Protein AF-A0A9X5CQA1-F1 (afdb_monomer_lite)

InterPro domains:
  IPR004255 O-acyltransferase, WSD1-like, N-terminal [PF03007] (6-67)

Radius of gyration: 19.28 Å; chains: 1; bounding box: 43×30×48 Å

pLDDT: mean 86.61, std 14.35, range [45.59, 97.25]

Organism: NCBI:txid304899

Sequence (74 aa):
MTADPLAPLDLAFWNLESAGHPMHLAALGVFTAGSPSAAAHAADLLAARSAAVPGLRMRIRDTWQPLGLRRSLS

Structure (mmCIF, N/CA/C/O backbone):
data_AF-A0A9X5CQA1-F1
#
_entry.id   AF-A0A9X5CQA1-F1
#
loop_
_atom_site.group_PDB
_atom_site.id
_atom_site.type_symbol
_atom_site.label_atom_id
_atom_site.label_alt_id
_atom_site.label_comp_id
_atom_site.label_asym_id
_atom_site.label_entity_id
_atom_site.label_seq_id
_atom_site.pdbx_PDB_ins_code
_atom_site.Cartn_x
_atom_site.Cartn_y
_atom_site.Cartn_z
_atom_site.occupancy
_atom_site.B_iso_or_equiv
_atom_site.auth_seq_id
_atom_site.auth_comp_id
_atom_site.auth_asym_id
_atom_site.auth_atom_id
_atom_site.pdbx_PDB_model_num
ATOM 1 N N . MET A 1 1 ? -17.998 -8.937 -0.040 1.00 60.44 1 MET A N 1
ATOM 2 C CA . MET A 1 1 ? -16.895 -8.773 0.928 1.00 60.44 1 MET A CA 1
ATOM 3 C C . MET A 1 1 ? -17.515 -8.721 2.301 1.00 60.44 1 MET A C 1
ATOM 5 O O . MET A 1 1 ? -18.293 -7.810 2.561 1.00 60.44 1 MET A O 1
ATOM 9 N N . THR A 1 2 ? -17.255 -9.737 3.113 1.00 68.50 2 THR A N 1
ATOM 10 C CA . THR A 1 2 ? -17.568 -9.721 4.542 1.00 68.50 2 THR A CA 1
ATOM 11 C C . THR A 1 2 ? -16.662 -8.696 5.222 1.00 68.50 2 THR A C 1
ATOM 13 O O . THR A 1 2 ? -15.523 -8.503 4.801 1.00 68.50 2 THR A O 1
ATOM 16 N N . ALA A 1 3 ? -17.200 -7.952 6.186 1.00 80.94 3 ALA A N 1
ATOM 17 C CA . ALA A 1 3 ? -16.408 -7.021 6.978 1.00 80.94 3 ALA A CA 1
ATOM 18 C C . ALA A 1 3 ? -15.819 -7.802 8.151 1.00 80.94 3 ALA A C 1
ATOM 20 O O . ALA A 1 3 ? -16.536 -8.118 9.100 1.00 80.94 3 ALA A O 1
ATOM 21 N N . ASP A 1 4 ? -14.539 -8.139 8.048 1.00 87.12 4 ASP A N 1
ATOM 22 C CA . ASP A 1 4 ? -13.836 -8.861 9.099 1.00 87.12 4 ASP A CA 1
ATOM 23 C C . ASP A 1 4 ? -13.282 -7.869 10.136 1.00 87.12 4 ASP A C 1
ATOM 25 O O . ASP A 1 4 ? -12.849 -6.770 9.763 1.00 87.12 4 ASP A O 1
ATOM 29 N N . PRO A 1 5 ? -13.298 -8.211 11.438 1.00 89.25 5 PRO A N 1
ATOM 30 C CA . PRO A 1 5 ? -12.657 -7.393 12.459 1.00 89.25 5 PRO A CA 1
ATOM 31 C C . PRO A 1 5 ? -11.161 -7.224 12.177 1.00 89.25 5 PRO A C 1
ATOM 33 O O . PRO A 1 5 ? -10.495 -8.168 11.751 1.00 89.25 5 PRO A O 1
ATOM 36 N N . LEU A 1 6 ? -10.621 -6.038 12.473 1.00 90.88 6 LEU A N 1
ATOM 37 C CA . LEU A 1 6 ? -9.174 -5.821 12.452 1.00 90.88 6 LEU A CA 1
ATOM 38 C C . LEU A 1 6 ? -8.479 -6.764 13.436 1.00 90.88 6 LEU A C 1
ATOM 40 O O . LEU A 1 6 ? -8.982 -7.003 14.540 1.00 90.88 6 LEU A O 1
ATOM 44 N N . ALA A 1 7 ? -7.294 -7.251 13.061 1.00 92.25 7 ALA A N 1
ATOM 45 C CA . ALA A 1 7 ? -6.443 -7.949 14.009 1.00 92.25 7 ALA A CA 1
ATOM 46 C C . ALA A 1 7 ? -6.110 -7.008 15.186 1.00 92.25 7 ALA A C 1
ATOM 48 O O . ALA A 1 7 ? -6.025 -5.790 14.996 1.00 92.25 7 ALA A O 1
ATOM 49 N N . PRO A 1 8 ? -5.889 -7.533 16.407 1.00 93.25 8 PRO A N 1
ATOM 50 C CA . PRO A 1 8 ? -5.646 -6.694 17.581 1.00 93.25 8 PRO A CA 1
ATOM 51 C C . PRO A 1 8 ? -4.508 -5.680 17.403 1.00 93.25 8 PRO A C 1
ATOM 53 O O . PRO A 1 8 ? -4.600 -4.561 17.901 1.00 93.25 8 PRO A O 1
ATOM 56 N N . LEU A 1 9 ? -3.458 -6.058 16.669 1.00 94.19 9 LEU A N 1
ATOM 57 C CA . LEU A 1 9 ? -2.324 -5.183 16.387 1.00 94.19 9 LEU A CA 1
ATOM 58 C C . LEU A 1 9 ? -2.694 -4.048 15.422 1.00 94.19 9 LEU A C 1
ATOM 60 O O . LEU A 1 9 ? -2.397 -2.893 15.711 1.00 94.19 9 LEU A O 1
ATOM 64 N N . ASP A 1 10 ? -3.392 -4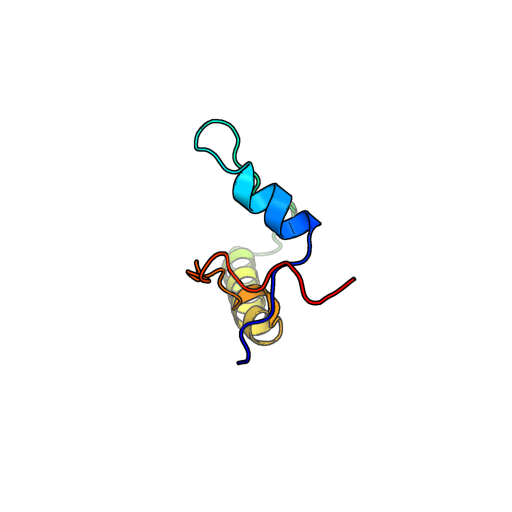.349 14.326 1.00 91.88 10 ASP A N 1
ATOM 65 C CA . ASP A 1 10 ? -3.837 -3.339 13.357 1.00 91.88 10 ASP A CA 1
ATOM 66 C C . ASP A 1 10 ? -4.770 -2.312 14.013 1.00 91.88 10 ASP A C 1
ATOM 68 O O . ASP A 1 10 ? -4.674 -1.113 13.755 1.00 91.88 10 ASP A O 1
ATOM 72 N N . LEU A 1 11 ? -5.635 -2.768 14.927 1.00 92.50 11 LEU A N 1
ATOM 73 C CA . LEU A 1 11 ? -6.490 -1.888 15.721 1.00 92.50 11 LEU A CA 1
ATOM 74 C C . LEU A 1 11 ? -5.677 -0.987 16.665 1.00 92.50 11 LEU A C 1
ATOM 76 O O . LEU A 1 11 ? -6.036 0.174 16.859 1.00 92.50 11 LEU A O 1
ATOM 80 N N . ALA A 1 12 ? -4.593 -1.494 17.257 1.00 93.81 12 ALA A N 1
ATOM 81 C CA . ALA A 1 12 ? -3.705 -0.680 18.085 1.00 93.81 12 ALA A CA 1
ATOM 82 C C . ALA A 1 12 ? -3.031 0.424 17.254 1.00 93.81 12 ALA A C 1
ATOM 84 O O . ALA A 1 12 ? -3.058 1.580 17.667 1.00 93.81 12 ALA A O 1
ATOM 85 N N . PHE A 1 13 ? -2.510 0.094 16.066 1.00 94.12 13 PHE A N 1
ATOM 86 C CA . PHE A 1 13 ? -1.960 1.080 15.128 1.00 94.12 13 PHE A CA 1
ATOM 87 C C . PHE A 1 13 ? -3.002 2.132 14.730 1.00 94.12 13 PHE A C 1
ATOM 89 O O . PHE A 1 13 ? -2.715 3.324 14.790 1.00 94.12 13 PHE A O 1
ATOM 96 N N . TRP A 1 14 ? -4.225 1.706 14.401 1.00 91.56 14 TRP A N 1
ATOM 97 C CA . TRP A 1 14 ? -5.318 2.615 14.044 1.00 91.56 14 TRP A CA 1
ATOM 98 C C . TRP A 1 14 ? -5.675 3.592 15.173 1.00 91.56 14 TRP A C 1
ATOM 100 O O . TRP A 1 14 ? -5.865 4.776 14.923 1.00 91.56 14 TRP A O 1
ATOM 110 N 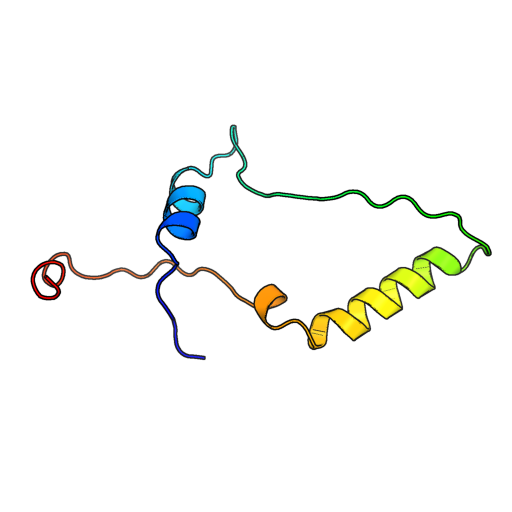N . ASN A 1 15 ? -5.721 3.122 16.424 1.00 92.50 15 ASN A N 1
ATOM 111 C CA . ASN A 1 15 ? -6.041 3.970 17.579 1.00 92.50 15 ASN A CA 1
ATOM 112 C C . ASN A 1 15 ? -4.913 4.942 17.969 1.00 92.50 15 ASN A C 1
ATOM 114 O O . ASN A 1 15 ? -5.180 5.924 18.659 1.00 92.50 15 ASN A O 1
ATOM 118 N N . LEU A 1 16 ? -3.666 4.654 17.588 1.00 94.50 16 LEU A N 1
ATOM 119 C CA . LEU A 1 16 ? -2.505 5.504 17.876 1.00 94.50 16 LEU A CA 1
ATOM 120 C C . LEU A 1 16 ? -2.246 6.561 16.790 1.00 94.50 16 LEU A C 1
ATOM 122 O O . LEU A 1 16 ? -1.492 7.503 17.039 1.00 94.50 16 LEU A O 1
ATOM 126 N N . GLU A 1 17 ? -2.856 6.420 15.609 1.00 93.94 17 GLU A N 1
ATOM 127 C CA . GLU A 1 17 ? -2.708 7.352 14.489 1.00 93.94 17 GLU A CA 1
ATOM 128 C C . GLU A 1 17 ? -3.080 8.783 14.898 1.00 93.94 17 GLU A C 1
ATOM 130 O O . GLU A 1 17 ? -4.168 9.066 15.406 1.00 93.94 17 GLU A O 1
ATOM 135 N N . SER A 1 18 ? -2.167 9.717 14.641 1.00 94.06 18 SER A N 1
ATOM 136 C CA . SER A 1 18 ? -2.401 11.145 14.836 1.00 94.06 18 SER A CA 1
ATOM 137 C C . SER A 1 18 ? -1.565 11.958 13.856 1.00 94.06 18 SER A C 1
ATOM 139 O O . SER A 1 18 ? -0.532 11.501 13.377 1.00 94.06 18 SER A O 1
ATOM 1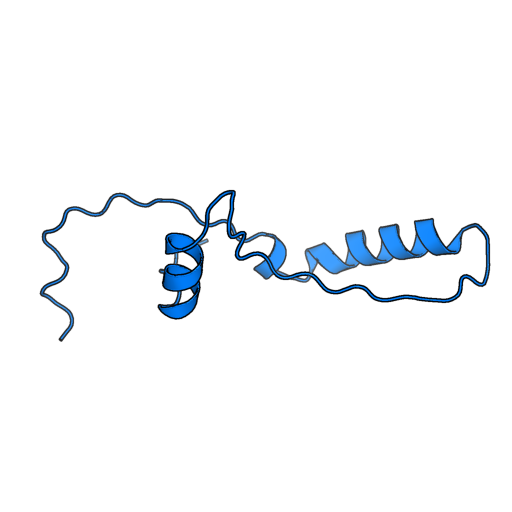41 N N . ALA A 1 19 ? -1.942 13.217 13.625 1.00 94.25 19 ALA A N 1
ATOM 142 C CA . ALA A 1 19 ? -1.189 14.095 12.728 1.00 94.25 19 ALA A CA 1
ATOM 143 C C . ALA A 1 19 ? 0.291 14.281 13.137 1.00 94.25 19 ALA A C 1
ATOM 145 O O . ALA A 1 19 ? 1.135 14.505 12.275 1.00 94.25 19 ALA A O 1
ATOM 146 N N . GLY A 1 20 ? 0.611 14.192 14.437 1.00 96.50 20 GLY A N 1
ATOM 147 C CA . GLY A 1 20 ? 1.986 14.288 14.946 1.00 96.50 20 GLY A CA 1
ATOM 148 C C . GLY A 1 20 ? 2.745 12.957 14.980 1.00 96.50 20 GLY A C 1
ATOM 149 O O . GLY A 1 20 ? 3.969 12.962 15.075 1.00 96.50 20 GLY A O 1
ATOM 150 N N . HIS A 1 21 ? 2.031 11.834 14.893 1.00 93.38 21 HIS A N 1
ATOM 151 C CA . HIS A 1 21 ? 2.588 10.483 14.953 1.00 93.38 21 HIS A CA 1
ATOM 152 C C . HIS A 1 21 ? 1.870 9.601 13.927 1.00 93.38 21 HIS A C 1
ATOM 154 O O . HIS A 1 21 ? 1.016 8.791 14.298 1.00 93.38 21 HIS A O 1
ATOM 160 N N . PRO A 1 22 ? 2.158 9.793 12.630 1.00 94.12 22 PRO A N 1
ATOM 161 C CA . PRO A 1 22 ? 1.603 8.930 11.610 1.00 94.12 22 PRO A CA 1
ATOM 162 C C . PRO A 1 22 ? 2.135 7.505 11.765 1.00 94.12 22 PRO A C 1
ATOM 164 O O . PRO A 1 22 ? 3.338 7.287 11.906 1.00 94.12 22 PRO A O 1
ATOM 167 N N . MET A 1 23 ? 1.239 6.531 11.680 1.00 95.31 23 MET A N 1
ATOM 168 C CA . MET A 1 23 ? 1.524 5.105 11.821 1.00 95.31 23 MET A CA 1
ATOM 169 C C . MET A 1 23 ? 1.654 4.389 10.466 1.00 95.31 23 MET A C 1
ATOM 171 O O . MET A 1 23 ? 1.725 3.160 10.413 1.00 95.31 23 MET A O 1
ATOM 175 N N . HIS A 1 24 ? 1.701 5.131 9.352 1.00 90.69 24 HIS A N 1
ATOM 176 C CA . HIS A 1 24 ? 1.944 4.549 8.034 1.00 90.69 24 HIS A CA 1
ATOM 177 C C . HIS A 1 24 ? 3.424 4.195 7.838 1.00 90.69 24 HIS A C 1
ATOM 179 O O . HIS A 1 24 ? 4.324 4.973 8.149 1.00 90.69 24 HIS A O 1
ATOM 185 N N . LEU A 1 25 ? 3.674 3.016 7.267 1.00 89.31 25 LEU A N 1
ATOM 186 C CA . LEU A 1 25 ? 5.009 2.573 6.874 1.00 89.31 25 LEU A CA 1
ATOM 187 C C . LEU A 1 25 ? 5.188 2.711 5.363 1.00 89.31 25 LEU A C 1
ATOM 189 O O . LEU A 1 25 ? 4.280 2.420 4.584 1.00 89.31 25 LEU A O 1
ATOM 193 N N . ALA A 1 26 ? 6.384 3.119 4.951 1.00 90.06 26 ALA A N 1
ATOM 194 C CA . ALA A 1 26 ? 6.780 3.189 3.553 1.00 90.06 26 ALA A CA 1
ATOM 195 C C . ALA A 1 26 ? 8.194 2.632 3.376 1.00 90.06 26 ALA A C 1
ATOM 197 O O . ALA A 1 26 ? 8.995 2.610 4.311 1.00 90.06 26 ALA A O 1
ATOM 198 N N . ALA A 1 27 ? 8.502 2.198 2.157 1.00 91.94 27 ALA A N 1
ATOM 199 C CA . ALA A 1 27 ? 9.830 1.747 1.769 1.00 91.94 27 ALA A CA 1
ATOM 200 C C . ALA A 1 27 ? 10.264 2.465 0.486 1.00 91.94 27 ALA A C 1
ATOM 202 O O . ALA A 1 27 ? 9.446 2.695 -0.405 1.00 91.94 27 ALA A O 1
ATOM 203 N N . LEU A 1 28 ? 11.554 2.798 0.390 1.00 94.12 28 LEU A N 1
ATOM 204 C CA . LEU A 1 28 ? 12.155 3.422 -0.788 1.00 94.12 28 LEU A CA 1
ATOM 205 C C . LEU A 1 28 ? 13.097 2.430 -1.479 1.00 94.12 28 LEU A C 1
ATOM 207 O O . LEU A 1 28 ? 14.124 2.054 -0.920 1.00 94.12 28 LEU A O 1
ATOM 211 N N . GLY A 1 29 ? 12.749 2.033 -2.703 1.00 91.25 29 GLY A N 1
ATOM 212 C CA . GLY A 1 29 ? 13.624 1.271 -3.595 1.00 91.25 29 GLY A CA 1
ATOM 213 C C . GLY A 1 29 ? 14.246 2.186 -4.647 1.00 91.25 29 GLY A C 1
ATOM 214 O O . GLY A 1 29 ? 13.523 2.898 -5.342 1.00 91.25 29 GLY A O 1
ATOM 215 N N . VAL A 1 30 ? 15.574 2.164 -4.773 1.00 94.00 30 VAL A N 1
ATOM 216 C CA . VAL A 1 30 ? 16.315 2.955 -5.768 1.00 94.00 30 VAL A CA 1
ATOM 217 C C . VAL A 1 30 ? 16.827 2.028 -6.865 1.00 94.00 30 VAL A C 1
ATOM 219 O O . VAL A 1 30 ? 17.507 1.045 -6.582 1.00 94.00 30 VAL A O 1
ATOM 222 N N . PHE A 1 31 ? 16.510 2.354 -8.118 1.00 90.75 31 PHE A N 1
ATOM 223 C CA . PHE A 1 31 ? 16.868 1.563 -9.296 1.00 90.75 31 PHE A CA 1
ATOM 224 C C . PHE A 1 31 ? 17.583 2.434 -10.329 1.00 90.75 31 PHE A C 1
ATOM 226 O O . PHE A 1 31 ? 17.306 3.628 -10.447 1.00 90.75 31 PHE A O 1
ATOM 233 N N . THR A 1 32 ? 18.481 1.834 -11.109 1.00 95.25 32 THR A N 1
ATOM 234 C CA . THR A 1 32 ? 19.082 2.488 -12.276 1.00 95.25 32 THR A CA 1
ATOM 235 C C . THR A 1 32 ? 18.126 2.421 -13.471 1.00 95.25 32 THR A C 1
ATOM 237 O O . THR A 1 32 ? 17.457 1.412 -13.694 1.00 95.25 32 THR A O 1
ATOM 240 N N . ALA A 1 33 ? 18.047 3.500 -14.254 1.00 94.88 33 ALA A N 1
ATOM 241 C CA . ALA A 1 33 ? 17.203 3.565 -15.445 1.00 94.88 33 ALA A CA 1
ATOM 242 C C . ALA A 1 33 ? 18.041 3.341 -16.710 1.00 94.88 33 ALA A C 1
ATOM 244 O O . ALA A 1 33 ? 18.963 4.102 -16.992 1.00 94.88 33 ALA A O 1
ATOM 245 N N . GLY A 1 34 ? 17.704 2.306 -17.485 1.00 94.25 34 GLY A N 1
ATOM 246 C CA . GLY A 1 34 ? 18.370 2.007 -18.760 1.00 94.25 34 GLY A CA 1
ATOM 247 C C . GLY A 1 34 ? 17.854 2.823 -19.950 1.00 94.25 34 GLY A C 1
ATOM 248 O O . GLY A 1 34 ? 18.441 2.774 -21.027 1.00 94.25 34 GLY A O 1
ATOM 249 N N . SER A 1 35 ? 16.751 3.557 -19.787 1.00 95.75 35 SER A N 1
ATOM 250 C CA . SER A 1 35 ? 16.158 4.390 -20.834 1.00 95.75 35 SER A CA 1
ATOM 251 C C . SER A 1 35 ? 15.281 5.502 -20.238 1.00 95.75 35 SER A C 1
ATOM 253 O O . SER A 1 35 ? 14.814 5.370 -19.101 1.00 95.75 35 SER A O 1
ATOM 255 N N . PRO A 1 36 ? 14.968 6.563 -21.009 1.00 94.75 36 PRO A N 1
ATOM 256 C CA . PRO A 1 36 ? 14.027 7.603 -20.582 1.00 94.75 36 PRO A CA 1
ATOM 257 C C . PRO A 1 36 ? 12.606 7.089 -20.293 1.00 94.75 36 PRO A C 1
ATOM 259 O O . PRO A 1 36 ? 11.869 7.714 -19.538 1.00 94.75 36 PRO A O 1
ATOM 262 N N . SER A 1 37 ? 12.207 5.950 -20.871 1.00 96.19 37 SER A N 1
ATOM 263 C CA . SER A 1 37 ? 10.873 5.360 -20.691 1.00 96.19 37 SER A CA 1
ATOM 264 C C . SER A 1 37 ? 10.757 4.423 -19.482 1.00 96.19 37 SER A C 1
ATOM 266 O O . SER A 1 37 ? 9.652 3.986 -19.161 1.00 96.19 37 SER A O 1
ATOM 268 N N . ALA A 1 38 ? 11.863 4.123 -18.789 1.00 96.00 38 ALA A N 1
ATOM 269 C CA . ALA A 1 38 ? 11.892 3.138 -17.706 1.00 96.00 38 ALA A CA 1
ATOM 270 C C . ALA A 1 38 ? 10.917 3.464 -16.560 1.00 96.00 38 ALA A C 1
ATOM 272 O O . ALA A 1 38 ? 10.273 2.563 -16.025 1.00 96.00 38 ALA A O 1
ATOM 273 N N . ALA A 1 39 ? 10.759 4.745 -16.214 1.00 93.94 39 ALA A N 1
ATOM 274 C CA . ALA A 1 39 ? 9.843 5.172 -15.158 1.00 93.94 39 ALA A CA 1
ATOM 275 C C . ALA A 1 39 ? 8.368 4.933 -15.525 1.00 93.94 39 ALA A C 1
ATOM 277 O O . ALA A 1 39 ? 7.614 4.397 -14.714 1.00 93.94 39 ALA A O 1
ATOM 278 N N . ALA A 1 40 ? 7.968 5.280 -16.754 1.00 96.44 40 ALA A N 1
ATOM 279 C CA . ALA A 1 40 ? 6.608 5.039 -17.239 1.00 96.44 40 ALA A CA 1
ATOM 280 C C . ALA A 1 40 ? 6.299 3.537 -17.266 1.00 96.44 40 ALA A C 1
ATOM 282 O O . ALA A 1 40 ? 5.276 3.100 -16.749 1.00 96.44 40 ALA A O 1
ATOM 283 N N . HIS A 1 41 ? 7.249 2.736 -17.755 1.00 95.50 41 HIS A N 1
ATOM 284 C CA . HIS A 1 41 ? 7.110 1.285 -17.766 1.00 95.50 41 HIS A CA 1
ATOM 285 C C . HIS A 1 41 ? 6.953 0.690 -16.357 1.00 95.50 41 HIS A C 1
ATOM 287 O O . HIS A 1 41 ? 6.119 -0.192 -16.147 1.00 95.50 41 HIS A O 1
ATOM 293 N N . ALA A 1 42 ? 7.721 1.176 -15.376 1.00 94.81 42 ALA A N 1
ATOM 294 C CA . ALA A 1 42 ? 7.586 0.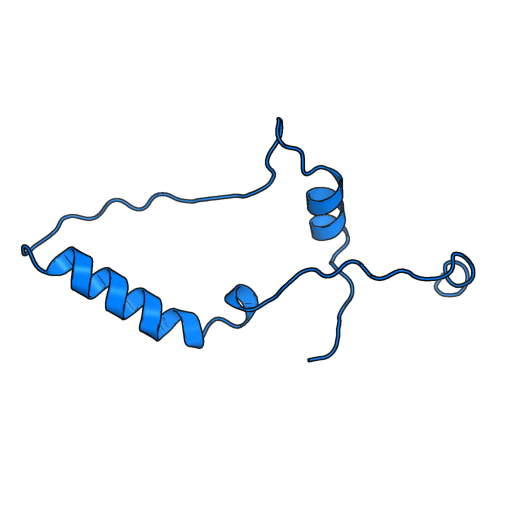743 -13.988 1.00 94.81 42 ALA A CA 1
ATOM 295 C C . ALA A 1 42 ? 6.201 1.090 -13.415 1.00 94.81 42 ALA A C 1
ATOM 297 O O . ALA A 1 42 ? 5.590 0.250 -12.754 1.00 94.81 42 ALA A O 1
ATOM 298 N N . ALA A 1 43 ? 5.685 2.289 -13.698 1.00 95.75 43 ALA A N 1
ATOM 299 C CA . ALA A 1 43 ? 4.346 2.697 -13.280 1.00 95.75 43 ALA A CA 1
ATOM 300 C C . ALA A 1 43 ? 3.256 1.798 -13.891 1.00 95.75 43 ALA A C 1
ATOM 302 O O . ALA A 1 43 ? 2.396 1.307 -13.157 1.00 95.75 43 ALA A O 1
ATOM 303 N N . ASP A 1 44 ? 3.336 1.513 -15.193 1.00 97.25 44 ASP A N 1
ATOM 304 C CA . ASP A 1 44 ? 2.395 0.624 -15.887 1.00 97.25 44 ASP A CA 1
ATOM 305 C C . ASP A 1 44 ? 2.419 -0.791 -15.300 1.00 97.25 44 ASP A C 1
ATOM 307 O O . ASP A 1 44 ? 1.375 -1.400 -15.049 1.00 97.25 44 ASP A O 1
ATOM 311 N N . LEU A 1 45 ? 3.619 -1.310 -15.022 1.00 96.12 45 LEU A N 1
ATOM 312 C CA . LEU A 1 45 ? 3.793 -2.621 -14.411 1.00 96.12 45 LEU A CA 1
ATOM 313 C C . LEU A 1 45 ? 3.187 -2.665 -13.005 1.00 96.12 45 LEU A C 1
ATOM 315 O O . LEU A 1 45 ? 2.461 -3.608 -12.685 1.00 96.12 45 LEU A O 1
ATOM 319 N N . LEU A 1 46 ? 3.446 -1.656 -12.170 1.00 94.94 46 LEU A N 1
ATOM 320 C CA . LEU A 1 46 ? 2.872 -1.565 -10.826 1.00 94.94 46 LEU A CA 1
ATOM 321 C C . LEU A 1 46 ? 1.343 -1.477 -10.880 1.00 94.94 46 LEU A C 1
ATOM 323 O O . LEU A 1 46 ? 0.668 -2.204 -10.148 1.00 94.94 46 LEU A O 1
ATOM 327 N N . ALA A 1 47 ? 0.790 -0.661 -11.780 1.00 96.19 47 ALA A N 1
ATOM 328 C CA . ALA A 1 47 ? -0.650 -0.541 -11.976 1.00 96.19 47 ALA A CA 1
ATOM 329 C C . ALA A 1 47 ? -1.272 -1.890 -12.366 1.00 96.19 47 ALA A C 1
ATOM 331 O O . ALA A 1 47 ? -2.206 -2.349 -11.701 1.00 96.19 47 ALA A O 1
ATOM 332 N N . ALA A 1 48 ? -0.707 -2.575 -13.365 1.00 97.19 48 ALA A N 1
ATOM 333 C CA . ALA A 1 48 ? -1.186 -3.881 -13.812 1.00 97.19 48 ALA A CA 1
ATOM 334 C C . ALA A 1 48 ? -1.111 -4.947 -12.703 1.00 97.19 48 ALA A C 1
ATOM 336 O O . ALA A 1 48 ? -2.026 -5.756 -12.548 1.00 97.19 48 ALA A O 1
ATOM 337 N N . ARG A 1 49 ? -0.040 -4.944 -11.899 1.00 96.12 49 ARG A N 1
ATOM 338 C CA . ARG A 1 49 ? 0.160 -5.922 -10.816 1.00 96.12 49 ARG A CA 1
ATOM 339 C C . ARG A 1 49 ? -0.696 -5.642 -9.587 1.00 96.12 49 ARG A C 1
ATOM 341 O O . ARG A 1 49 ? -1.111 -6.593 -8.928 1.00 96.12 49 ARG A O 1
ATOM 348 N N . SER A 1 50 ? -1.009 -4.378 -9.304 1.00 96.38 50 SER A N 1
ATOM 349 C CA . SER A 1 50 ? -1.808 -3.984 -8.135 1.00 96.38 50 SER A CA 1
ATOM 350 C C . SER A 1 50 ? -3.181 -4.665 -8.088 1.00 96.38 50 SER A C 1
ATOM 352 O O . SER A 1 50 ? -3.670 -4.997 -7.010 1.00 96.38 50 SER A O 1
ATOM 354 N N . ALA A 1 51 ? -3.776 -4.955 -9.252 1.00 94.31 51 ALA A N 1
ATOM 355 C CA . ALA A 1 51 ? -5.065 -5.632 -9.359 1.00 94.31 51 ALA A CA 1
ATOM 356 C C . ALA A 1 51 ? -5.062 -7.042 -8.742 1.00 94.31 51 ALA A C 1
ATOM 358 O O . ALA A 1 51 ? -6.098 -7.501 -8.262 1.00 94.31 51 ALA A O 1
ATOM 359 N N . ALA A 1 52 ? -3.904 -7.709 -8.725 1.00 95.25 52 ALA A N 1
ATOM 360 C CA . ALA A 1 52 ? -3.729 -9.047 -8.168 1.00 95.25 52 ALA A CA 1
ATOM 361 C C . ALA A 1 52 ? -3.374 -9.046 -6.669 1.00 95.25 52 ALA A C 1
ATOM 363 O O . ALA A 1 52 ? -3.121 -10.113 -6.116 1.00 95.25 52 ALA A O 1
ATOM 364 N N . VAL A 1 53 ? -3.344 -7.882 -6.006 1.00 95.62 53 VAL A N 1
ATOM 365 C CA . VAL A 1 53 ? -3.018 -7.751 -4.578 1.00 95.62 53 VAL A CA 1
ATOM 366 C C . VAL A 1 53 ? -4.278 -7.330 -3.810 1.00 95.62 53 VAL A C 1
ATOM 368 O O . VAL A 1 53 ? -4.553 -6.133 -3.694 1.00 95.62 53 VAL A O 1
ATOM 371 N N . PRO A 1 54 ? -5.063 -8.279 -3.254 1.00 90.19 54 PRO A N 1
ATOM 372 C CA . PRO A 1 54 ? -6.333 -7.967 -2.593 1.00 90.19 54 PRO A CA 1
ATOM 373 C C . PRO A 1 54 ? -6.205 -6.932 -1.470 1.00 90.19 54 PRO A C 1
ATOM 375 O O . PRO A 1 54 ? -7.066 -6.065 -1.333 1.00 90.19 54 PRO A O 1
ATOM 378 N N . GLY A 1 55 ? -5.098 -6.978 -0.720 1.00 89.94 55 GLY A N 1
ATOM 379 C CA . GLY A 1 55 ? -4.820 -6.067 0.392 1.00 89.94 55 GLY A CA 1
ATOM 380 C C . GLY A 1 55 ? -4.849 -4.584 0.006 1.00 89.94 55 GLY A C 1
ATOM 381 O O . GLY A 1 55 ? -5.351 -3.773 0.777 1.00 89.94 55 GLY A O 1
ATOM 382 N N . LEU A 1 56 ? -4.428 -4.223 -1.214 1.00 92.25 56 LEU A N 1
ATOM 383 C CA . LEU A 1 56 ? -4.412 -2.824 -1.678 1.00 92.25 56 LEU A CA 1
ATOM 384 C C . LEU A 1 56 ? -5.814 -2.233 -1.887 1.00 92.25 56 LEU A C 1
ATOM 386 O O . LEU A 1 56 ? -5.966 -1.021 -2.021 1.00 92.25 56 LEU A O 1
ATOM 390 N N . ARG A 1 57 ? -6.847 -3.079 -1.944 1.00 90.62 57 ARG A N 1
ATOM 391 C CA . ARG A 1 57 ? -8.245 -2.662 -2.126 1.00 90.62 57 ARG A CA 1
ATOM 392 C C . ARG A 1 57 ? -9.029 -2.635 -0.815 1.00 90.62 57 ARG A C 1
ATOM 394 O O . ARG A 1 57 ? -10.204 -2.257 -0.826 1.00 90.62 57 ARG A O 1
ATOM 401 N N . MET A 1 58 ? -8.412 -3.049 0.290 1.00 91.19 58 MET A N 1
ATOM 402 C CA . MET A 1 58 ? -9.053 -3.069 1.599 1.00 91.19 58 MET A CA 1
ATOM 403 C C . MET A 1 58 ? -9.240 -1.649 2.126 1.00 91.19 58 MET A C 1
ATOM 405 O O . MET A 1 58 ? -8.457 -0.744 1.845 1.00 91.19 58 MET A O 1
ATOM 409 N N . ARG A 1 59 ? -10.322 -1.443 2.876 1.00 91.12 59 ARG A N 1
ATOM 410 C CA . ARG A 1 59 ? -10.631 -0.168 3.524 1.00 91.12 59 ARG A CA 1
ATOM 411 C C . ARG A 1 59 ? -11.120 -0.438 4.932 1.00 91.12 59 ARG A C 1
ATOM 413 O O . ARG A 1 59 ? -12.049 -1.226 5.107 1.00 91.12 59 ARG A O 1
ATOM 420 N N . ILE A 1 60 ? -10.526 0.250 5.897 1.00 90.44 60 ILE A N 1
ATOM 421 C CA . ILE A 1 60 ? -11.030 0.294 7.265 1.00 90.44 60 ILE A CA 1
ATOM 422 C C . ILE A 1 60 ? -12.306 1.136 7.256 1.00 90.44 60 ILE A C 1
ATOM 424 O O . ILE A 1 60 ? -12.395 2.149 6.559 1.00 90.44 60 ILE A O 1
ATOM 428 N N . ARG A 1 61 ? -13.326 0.671 7.972 1.00 88.56 61 ARG A N 1
ATOM 429 C CA . ARG A 1 61 ? -14.578 1.397 8.172 1.00 88.56 61 ARG A CA 1
ATOM 430 C C . ARG A 1 61 ? -14.899 1.371 9.648 1.00 88.56 61 ARG A C 1
ATOM 432 O O . ARG A 1 61 ? -14.900 0.297 10.245 1.00 88.56 61 ARG A O 1
ATOM 439 N N . ASP A 1 62 ? -15.222 2.529 10.198 1.00 85.94 62 ASP A N 1
ATOM 440 C CA . ASP A 1 62 ? -15.729 2.593 11.556 1.00 85.94 62 ASP A CA 1
ATOM 441 C C . ASP A 1 62 ? -17.101 1.923 11.607 1.00 85.94 62 ASP A C 1
ATOM 443 O O . ASP A 1 62 ? -18.011 2.236 10.833 1.00 85.94 62 ASP A O 1
ATOM 447 N N . THR A 1 63 ? -17.249 0.969 12.519 1.00 81.69 63 THR A N 1
ATOM 448 C CA . THR A 1 63 ? -18.530 0.328 12.798 1.00 81.69 63 THR A CA 1
ATOM 449 C C . THR A 1 63 ? -18.949 0.681 14.209 1.00 81.69 63 THR A C 1
ATOM 451 O O . THR A 1 63 ? -18.255 0.344 15.168 1.00 81.69 63 THR A O 1
ATOM 454 N N . TRP A 1 64 ? -20.107 1.315 14.352 1.00 70.44 64 TRP A N 1
ATOM 455 C CA . TRP A 1 64 ? -20.732 1.459 15.656 1.00 70.44 64 TRP A CA 1
ATOM 456 C C . TRP A 1 64 ? -21.318 0.110 16.080 1.00 70.44 64 TRP A C 1
ATOM 458 O O . TRP A 1 64 ? -22.236 -0.397 15.436 1.00 70.44 64 TRP A O 1
ATOM 468 N N . GLN A 1 65 ? -20.797 -0.478 17.155 1.00 66.12 65 GLN A N 1
ATOM 469 C CA . GLN A 1 65 ? -2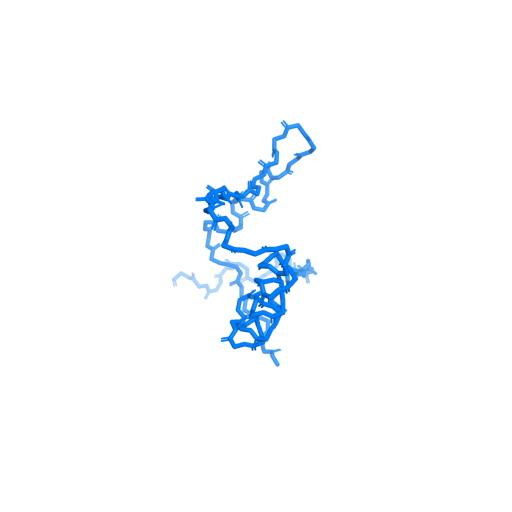1.399 -1.651 17.788 1.00 66.12 65 GLN A CA 1
ATOM 470 C C . GLN A 1 65 ? -21.930 -1.247 19.169 1.00 66.12 65 GLN A C 1
ATOM 472 O O . GLN A 1 65 ? -21.177 -0.657 19.948 1.00 66.12 65 GLN A O 1
ATOM 477 N N . PRO A 1 66 ? -23.201 -1.543 19.506 1.00 62.06 66 PRO A N 1
ATOM 478 C CA . PRO A 1 66 ? -23.709 -1.284 20.844 1.00 62.06 66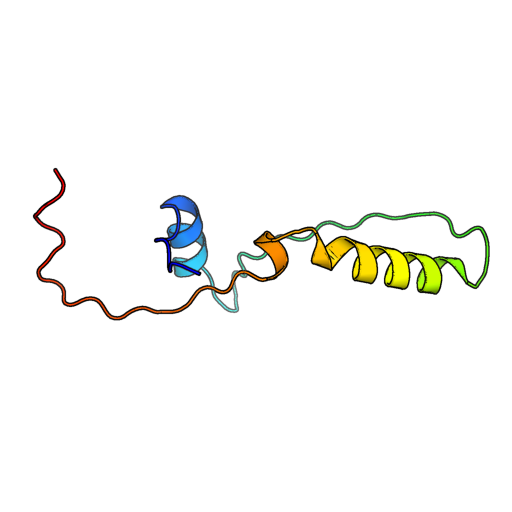 PRO A CA 1
ATOM 479 C C . PRO A 1 66 ? -22.857 -2.040 21.871 1.00 62.06 66 PRO A C 1
ATOM 481 O O . PRO A 1 66 ? -22.586 -3.229 21.707 1.00 62.06 66 PRO A O 1
ATOM 484 N N . LEU A 1 67 ? -22.471 -1.364 22.954 1.00 59.66 67 LEU A N 1
ATOM 485 C CA . LEU A 1 67 ? -21.577 -1.842 24.025 1.00 59.66 67 LEU A CA 1
ATOM 486 C C . LEU A 1 67 ? -22.054 -3.112 24.785 1.00 59.66 67 LEU A C 1
ATOM 488 O O . LEU A 1 67 ? -21.440 -3.499 25.774 1.00 59.66 67 LEU A O 1
ATOM 492 N N . GLY A 1 68 ? -23.120 -3.788 24.342 1.00 55.94 68 GLY A N 1
ATOM 493 C CA . GLY A 1 68 ? -23.774 -4.907 25.032 1.00 55.94 68 GLY A CA 1
ATOM 494 C C . GLY A 1 68 ? -23.324 -6.328 24.659 1.00 55.94 68 GLY A C 1
ATOM 495 O O . GLY A 1 68 ? -23.788 -7.266 25.298 1.00 55.94 68 GLY A O 1
ATOM 496 N N . LEU A 1 69 ? -22.441 -6.533 23.672 1.00 54.97 69 LEU A N 1
ATOM 497 C CA . LEU A 1 69 ? -22.068 -7.885 23.194 1.00 54.97 69 LEU A CA 1
ATOM 498 C C . LEU A 1 69 ? -20.630 -8.330 23.511 1.00 54.97 69 LEU A C 1
ATOM 500 O O . LEU A 1 69 ? -20.275 -9.478 23.254 1.00 54.97 69 LEU A O 1
ATOM 504 N N . ARG A 1 70 ? -19.811 -7.490 24.164 1.00 51.09 70 ARG A N 1
ATOM 505 C CA . ARG A 1 70 ? -18.433 -7.852 24.571 1.00 51.09 70 ARG A CA 1
ATOM 506 C C . ARG A 1 70 ? -18.340 -8.931 25.667 1.00 51.09 70 ARG A C 1
ATOM 508 O O . ARG A 1 70 ? -17.234 -9.259 26.079 1.00 51.09 70 ARG A O 1
ATOM 515 N N . ARG A 1 71 ? -19.460 -9.492 26.144 1.00 50.94 71 ARG A N 1
ATOM 516 C CA . ARG A 1 71 ? -19.487 -10.469 27.251 1.00 50.94 71 ARG A CA 1
ATOM 517 C C . ARG A 1 71 ? -19.630 -11.939 26.831 1.00 50.94 71 ARG A C 1
ATOM 519 O O . ARG A 1 71 ? -19.676 -12.780 27.715 1.00 50.94 71 ARG A O 1
ATOM 526 N N . SER A 1 72 ? -19.720 -12.265 25.537 1.00 47.12 72 SER A N 1
ATOM 527 C CA . SER A 1 72 ? -20.087 -13.630 25.102 1.00 47.12 72 SER A CA 1
ATOM 528 C C . SER A 1 72 ? -18.966 -14.474 24.480 1.00 47.12 72 SER A C 1
ATOM 530 O O . SER A 1 72 ? -19.256 -15.569 24.010 1.00 47.12 72 SER A O 1
ATOM 532 N N . LEU A 1 73 ? -17.712 -14.020 24.450 1.00 49.12 73 LEU A N 1
ATOM 533 C CA . LEU A 1 73 ? -16.603 -14.836 23.934 1.00 49.12 73 LEU A CA 1
ATOM 534 C C . LEU A 1 73 ? -15.429 -14.810 24.921 1.00 49.12 73 LEU A C 1
ATOM 536 O O . LEU A 1 73 ? -14.406 -14.173 24.672 1.00 49.12 73 LEU A O 1
ATOM 540 N N . SER A 1 74 ? -15.643 -15.453 26.072 1.00 45.59 74 SER A N 1
ATOM 541 C CA . SER A 1 74 ? -14.594 -16.028 26.924 1.00 45.59 74 SER A CA 1
ATOM 542 C C . SER A 1 74 ? -14.530 -17.525 26.676 1.00 45.59 74 SER A C 1
ATOM 544 O O . SER A 1 74 ? -15.640 -18.109 26.641 1.00 45.59 74 SER A O 1
#

Foldseek 3Di:
DDDDDDDPVVVVLVVPDDPVDHSDDDDDDDDDDPDPCRVVVVVVVCVVCVVVPVVSVDDDDDDDDPPPPPPPDD

Secondary structure (DSSP, 8-state):
---PPPPHHHHHHHHH-BTTB------------SSTTHHHHHHHHHHHHHTT-GGGG---------TTSTTS--